Protein AF-A0A9P6JC33-F1 (afdb_monomer_lite)

Structure (mmCIF, N/CA/C/O backbone):
data_AF-A0A9P6JC33-F1
#
_entry.id   AF-A0A9P6JC33-F1
#
loop_
_atom_site.group_PDB
_atom_site.id
_atom_site.type_symbol
_atom_site.label_atom_id
_atom_site.label_alt_id
_atom_site.label_comp_id
_atom_site.label_asym_id
_atom_site.label_entity_id
_atom_site.label_seq_id
_atom_site.pdbx_PDB_ins_code
_atom_site.Cartn_x
_atom_site.Cartn_y
_atom_site.Cartn_z
_atom_site.occupancy
_atom_site.B_iso_or_equiv
_atom_site.auth_seq_id
_atom_site.auth_comp_id
_atom_site.auth_asym_id
_atom_site.auth_atom_id
_atom_site.pdbx_PDB_model_num
ATOM 1 N N . MET A 1 1 ? 3.559 18.394 -6.266 1.00 84.62 1 MET A N 1
ATOM 2 C CA . MET A 1 1 ? 2.499 17.925 -5.344 1.00 84.62 1 MET A CA 1
ATOM 3 C C . MET A 1 1 ? 1.179 17.636 -6.057 1.00 84.62 1 MET A C 1
ATOM 5 O O . MET A 1 1 ? 0.764 16.494 -6.010 1.00 84.62 1 MET A O 1
ATOM 9 N N . TYR A 1 2 ? 0.550 18.593 -6.757 1.00 90.69 2 TYR A N 1
ATOM 10 C CA . TYR A 1 2 ? -0.723 18.358 -7.473 1.00 90.69 2 TYR A CA 1
ATOM 11 C C . TYR A 1 2 ? -0.666 17.192 -8.480 1.00 90.69 2 TYR A C 1
ATOM 13 O O . TYR A 1 2 ? -1.440 16.251 -8.366 1.00 90.69 2 TYR A O 1
ATOM 21 N N . LEU A 1 3 ? 0.305 17.198 -9.403 1.00 92.31 3 LEU A N 1
ATOM 22 C CA . LEU A 1 3 ? 0.473 16.105 -10.376 1.00 92.31 3 LEU A CA 1
ATOM 23 C C . LEU A 1 3 ? 0.774 14.754 -9.713 1.00 92.31 3 LEU A C 1
ATOM 25 O O . LEU A 1 3 ? 0.266 13.737 -10.162 1.00 92.31 3 LEU A O 1
ATOM 29 N N . ALA A 1 4 ? 1.546 14.744 -8.623 1.00 90.81 4 ALA A N 1
ATOM 30 C CA . ALA A 1 4 ? 1.808 13.524 -7.860 1.00 90.81 4 ALA A CA 1
ATOM 31 C C . ALA A 1 4 ? 0.530 12.990 -7.189 1.00 90.81 4 ALA A C 1
ATOM 33 O O . ALA A 1 4 ? 0.300 11.788 -7.182 1.00 90.81 4 ALA A O 1
ATOM 34 N N . ALA A 1 5 ? -0.338 13.877 -6.688 1.00 94.12 5 ALA A N 1
ATOM 35 C CA . ALA A 1 5 ? -1.629 13.481 -6.135 1.00 94.12 5 ALA A CA 1
ATOM 36 C C . ALA A 1 5 ? -2.549 12.880 -7.208 1.00 94.12 5 ALA A C 1
ATOM 38 O O . ALA A 1 5 ? -3.157 11.840 -6.975 1.00 94.12 5 ALA A O 1
ATOM 39 N N . LEU A 1 6 ? -2.605 13.487 -8.400 1.00 94.38 6 LEU A N 1
ATOM 40 C CA . LEU A 1 6 ? -3.321 12.915 -9.546 1.00 94.38 6 LEU A CA 1
ATOM 41 C C . LEU A 1 6 ? -2.742 11.557 -9.961 1.00 94.38 6 LEU A C 1
ATOM 43 O O . LEU A 1 6 ? -3.501 10.620 -10.189 1.00 94.38 6 LEU A O 1
ATOM 47 N N . GLY A 1 7 ? -1.412 11.441 -10.001 1.00 91.81 7 GLY A N 1
ATOM 48 C CA . GLY A 1 7 ? -0.716 10.183 -10.263 1.00 91.81 7 GLY A CA 1
ATOM 49 C C . GLY A 1 7 ? -1.123 9.097 -9.271 1.00 91.81 7 GLY A C 1
ATOM 50 O O . GLY A 1 7 ? -1.564 8.037 -9.687 1.00 91.81 7 GLY A O 1
ATOM 51 N N . ASN A 1 8 ? -1.093 9.381 -7.967 1.00 93.75 8 ASN A N 1
ATOM 52 C CA . ASN A 1 8 ? -1.545 8.438 -6.941 1.00 93.75 8 ASN A CA 1
ATOM 53 C C . ASN A 1 8 ? -3.02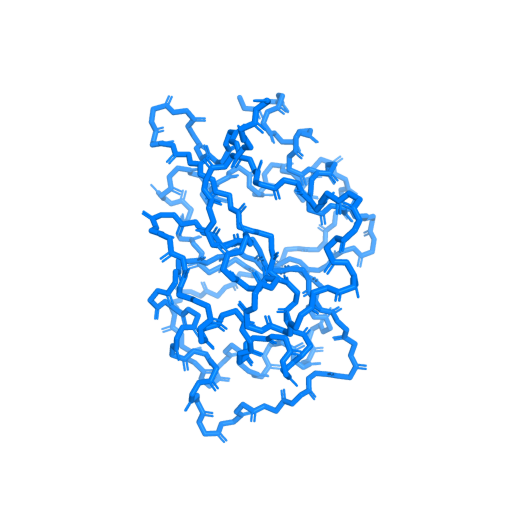0 8.045 -7.098 1.00 93.75 8 ASN A C 1
ATOM 55 O O . ASN A 1 8 ? -3.348 6.874 -6.928 1.00 93.75 8 ASN A O 1
ATOM 59 N N . ILE A 1 9 ? -3.908 8.996 -7.417 1.00 95.06 9 ILE A N 1
ATOM 60 C CA . ILE A 1 9 ? -5.333 8.709 -7.647 1.00 95.06 9 ILE A CA 1
ATOM 61 C C . ILE A 1 9 ? -5.499 7.695 -8.780 1.00 95.06 9 ILE A C 1
ATOM 63 O O . ILE A 1 9 ? -6.242 6.730 -8.627 1.00 95.06 9 ILE A O 1
ATOM 67 N N . ILE A 1 10 ? -4.785 7.886 -9.889 1.00 92.12 10 ILE A N 1
ATOM 68 C CA . ILE A 1 10 ? -4.850 6.999 -11.053 1.00 92.12 10 ILE A CA 1
ATOM 69 C C . ILE A 1 10 ? -4.187 5.651 -10.740 1.00 92.12 10 ILE A C 1
ATOM 71 O O . ILE A 1 10 ? -4.801 4.599 -10.914 1.00 92.12 10 ILE A O 1
ATOM 75 N N . GLU A 1 11 ? -2.954 5.670 -10.234 1.00 88.94 11 GLU A N 1
ATOM 76 C CA . GLU A 1 11 ? -2.115 4.477 -10.108 1.00 88.94 11 GLU A CA 1
ATOM 77 C C . GLU A 1 11 ? -2.530 3.531 -8.990 1.00 88.94 11 GLU A C 1
ATOM 79 O O . GLU A 1 11 ? -2.382 2.313 -9.137 1.00 88.94 11 GLU A O 1
ATOM 84 N N . ALA A 1 12 ? -3.036 4.084 -7.887 1.00 90.81 12 ALA A N 1
ATOM 85 C CA . ALA A 1 12 ? -3.628 3.313 -6.803 1.00 90.81 12 ALA A CA 1
ATOM 86 C C . ALA A 1 12 ? -5.136 3.105 -7.001 1.00 90.81 12 ALA A C 1
ATOM 88 O O . ALA A 1 12 ? -5.752 2.471 -6.159 1.00 90.81 12 ALA A O 1
ATOM 89 N N . GLN A 1 13 ? -5.720 3.608 -8.098 1.00 93.31 13 GLN A N 1
ATOM 90 C CA . GLN A 1 13 ? -7.147 3.494 -8.418 1.00 93.31 13 GLN A CA 1
ATOM 91 C C . GLN A 1 13 ? -8.060 4.006 -7.294 1.00 93.31 13 GLN A C 1
ATOM 93 O O . GLN A 1 13 ? -9.084 3.400 -6.972 1.00 93.31 13 GLN A O 1
ATOM 98 N N . LEU A 1 14 ? -7.695 5.143 -6.699 1.00 96.62 14 LEU A N 1
ATOM 99 C CA . LEU A 1 14 ? -8.484 5.748 -5.636 1.00 96.62 14 LEU A CA 1
ATOM 100 C C . LEU A 1 14 ? -9.849 6.213 -6.166 1.00 96.62 14 LEU A C 1
ATOM 102 O O . LEU A 1 14 ? -9.967 6.785 -7.252 1.00 96.62 14 LEU A O 1
ATOM 106 N N . ARG A 1 15 ? -10.888 6.001 -5.360 1.00 97.12 15 ARG A N 1
ATOM 107 C CA . ARG A 1 15 ? -12.283 6.346 -5.647 1.00 97.12 15 ARG A CA 1
ATOM 108 C C . ARG A 1 15 ? -12.899 7.078 -4.458 1.00 97.12 15 ARG A C 1
ATOM 110 O O . ARG A 1 15 ? -12.338 7.079 -3.367 1.00 97.12 15 ARG A O 1
ATOM 117 N N . LEU A 1 16 ? -14.066 7.691 -4.658 1.00 97.62 16 LEU A N 1
ATOM 118 C CA . LEU A 1 16 ? -14.789 8.401 -3.593 1.00 97.62 16 LEU A CA 1
ATOM 119 C C . LEU A 1 16 ? -15.066 7.503 -2.369 1.00 97.62 16 LEU A C 1
ATOM 121 O O . LEU A 1 16 ? -15.057 7.978 -1.241 1.00 97.62 16 LEU A O 1
ATOM 125 N N . ASP A 1 17 ? -15.280 6.206 -2.593 1.00 97.44 17 ASP A N 1
ATOM 126 C CA . ASP A 1 17 ? -15.505 5.185 -1.567 1.00 97.44 17 ASP A CA 1
ATOM 127 C C . ASP A 1 17 ? -14.212 4.542 -1.028 1.00 97.44 17 ASP A C 1
ATOM 129 O O . ASP A 1 17 ? -14.269 3.585 -0.253 1.00 97.44 17 ASP A O 1
ATOM 133 N N . SER A 1 18 ? -13.034 5.053 -1.401 1.00 98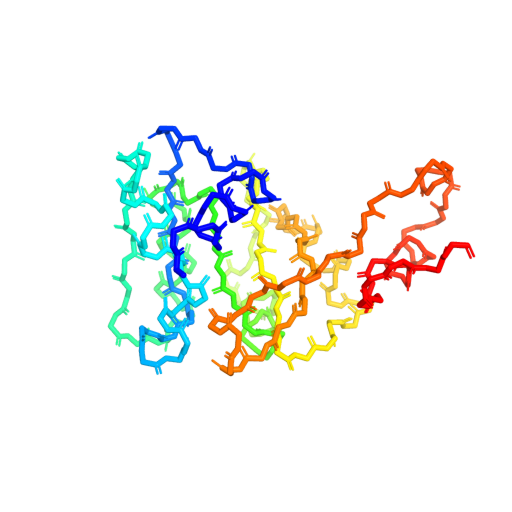.44 18 SER A N 1
ATOM 134 C CA . SER A 1 18 ? -11.766 4.579 -0.850 1.00 98.44 18 SER A CA 1
ATOM 135 C C . SER A 1 18 ? -11.635 4.902 0.644 1.00 98.44 18 SER A C 1
ATOM 137 O O . SER A 1 18 ? -11.970 5.992 1.109 1.00 98.44 18 SER A O 1
ATOM 139 N N . VAL A 1 19 ? -11.059 3.958 1.389 1.00 98.75 19 VAL A N 1
ATOM 140 C CA . VAL A 1 19 ? -10.671 4.091 2.794 1.00 98.75 19 VAL A CA 1
ATOM 141 C C . VAL A 1 19 ? -9.173 3.820 2.873 1.00 98.75 19 VAL A C 1
ATOM 143 O O . VAL A 1 19 ? -8.736 2.682 2.678 1.00 98.75 19 VAL A O 1
ATOM 146 N N . HIS A 1 20 ? -8.382 4.872 3.102 1.00 98.69 20 HIS A N 1
ATOM 147 C CA . HIS A 1 20 ? -6.921 4.811 3.036 1.00 98.69 20 HIS A CA 1
ATOM 148 C C . HIS A 1 20 ? -6.295 4.776 4.430 1.00 98.69 20 HIS A C 1
ATOM 150 O O . HIS A 1 20 ? -6.400 5.743 5.187 1.00 98.69 20 HIS A O 1
ATOM 156 N N . LEU A 1 21 ? -5.611 3.678 4.754 1.00 98.62 21 LEU A N 1
ATOM 157 C CA . LEU A 1 21 ? -4.832 3.514 5.978 1.00 98.62 21 LEU A CA 1
ATOM 158 C C . LEU A 1 21 ? -3.394 4.007 5.779 1.00 98.62 21 LEU A C 1
ATOM 160 O O . LEU A 1 21 ? -2.626 3.455 4.990 1.00 98.62 21 LEU A O 1
ATOM 164 N N . PHE A 1 22 ? -3.011 5.030 6.540 1.00 98.19 22 PHE A N 1
ATOM 165 C CA . PHE A 1 22 ? -1.681 5.634 6.469 1.00 98.19 22 PHE A CA 1
ATOM 166 C C . PHE A 1 22 ? -0.697 4.921 7.402 1.00 98.19 22 PHE A C 1
ATOM 168 O O . PHE A 1 22 ? -0.760 5.106 8.619 1.00 98.19 22 PHE A O 1
ATOM 175 N N . LEU A 1 23 ? 0.240 4.146 6.840 1.00 97.44 23 LEU A N 1
ATOM 176 C CA . LEU A 1 23 ? 1.335 3.530 7.612 1.00 97.44 23 LEU A CA 1
ATOM 177 C C . LEU A 1 23 ? 2.681 4.232 7.400 1.00 97.44 23 LEU A C 1
ATOM 179 O O . LEU A 1 23 ? 3.552 4.169 8.267 1.00 97.44 23 LEU A O 1
ATOM 183 N N . VAL A 1 24 ? 2.858 4.936 6.277 1.00 95.75 24 VAL A N 1
ATOM 184 C CA . VAL A 1 24 ? 4.016 5.819 6.080 1.00 95.75 24 VAL A CA 1
ATOM 185 C C . VAL A 1 24 ? 3.787 7.119 6.855 1.00 95.75 24 VAL A C 1
ATOM 187 O O . VAL A 1 24 ? 2.750 7.763 6.657 1.00 95.75 24 VAL A O 1
ATOM 190 N N . PRO A 1 25 ? 4.738 7.559 7.699 1.00 94.44 25 PRO A N 1
ATOM 191 C CA . PRO A 1 25 ? 4.582 8.791 8.459 1.00 94.44 25 PRO A CA 1
ATOM 192 C C . PRO A 1 25 ? 4.379 10.020 7.567 1.00 94.44 25 PRO A C 1
ATOM 194 O O . PRO A 1 25 ? 5.021 10.157 6.527 1.00 94.44 25 PRO A O 1
ATOM 197 N N . LEU A 1 26 ? 3.551 10.971 8.012 1.00 94.69 26 LEU A N 1
ATOM 198 C CA . LEU A 1 26 ? 3.314 12.224 7.281 1.00 94.69 26 LEU A CA 1
ATOM 199 C C . LEU A 1 26 ? 4.598 13.046 7.082 1.00 94.69 26 LEU A C 1
ATOM 201 O O . LEU A 1 26 ? 4.732 13.735 6.081 1.00 94.69 26 LEU A O 1
ATOM 205 N N . PHE A 1 27 ? 5.578 12.937 7.980 1.00 93.06 27 PHE A N 1
ATOM 206 C CA . PHE A 1 27 ? 6.873 13.611 7.827 1.00 93.06 27 PHE A CA 1
ATOM 207 C C . PHE A 1 27 ? 7.811 12.932 6.814 1.00 93.06 27 PHE A C 1
ATOM 209 O O . PHE A 1 27 ? 8.862 13.480 6.492 1.00 93.06 27 PHE A O 1
ATOM 216 N N . HIS A 1 28 ? 7.466 11.747 6.305 1.00 93.19 28 HIS A N 1
ATOM 217 C CA . HIS A 1 28 ? 8.262 11.031 5.314 1.00 93.19 28 HIS A CA 1
ATOM 218 C C . HIS A 1 28 ? 7.672 11.260 3.918 1.00 93.19 28 HIS A C 1
ATOM 220 O O . HIS A 1 28 ? 6.719 10.592 3.511 1.00 93.19 28 HIS A O 1
ATOM 226 N N . ALA A 1 29 ? 8.208 12.265 3.214 1.00 92.88 29 ALA A N 1
ATOM 227 C CA . ALA A 1 29 ? 7.748 12.695 1.890 1.00 92.88 29 ALA A CA 1
ATOM 228 C C . ALA A 1 29 ? 6.216 12.904 1.817 1.00 92.88 29 ALA A C 1
ATOM 230 O O . ALA A 1 29 ? 5.563 12.477 0.867 1.00 92.88 29 ALA A O 1
ATOM 231 N N . ASN A 1 30 ? 5.627 13.533 2.845 1.00 93.62 30 ASN A N 1
ATOM 232 C CA . ASN A 1 30 ? 4.179 13.752 2.982 1.00 93.62 30 ASN A CA 1
ATOM 233 C C . ASN A 1 30 ? 3.344 12.465 2.916 1.00 93.62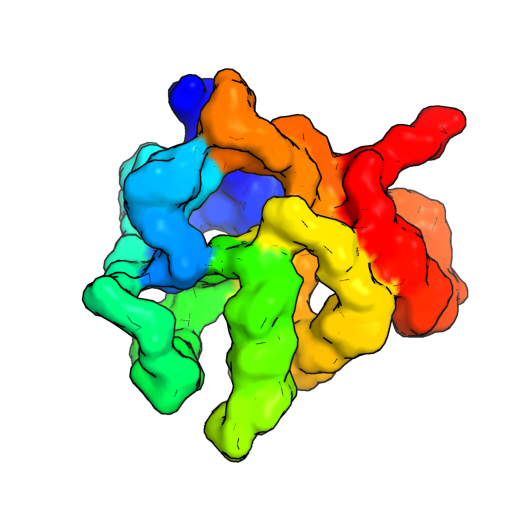 30 ASN A C 1
ATOM 235 O O . ASN A 1 30 ? 2.285 12.461 2.290 1.00 93.62 30 ASN A O 1
ATOM 239 N N . SER A 1 31 ? 3.832 11.361 3.497 1.00 95.19 31 SER A N 1
ATOM 240 C CA . SER A 1 31 ? 3.244 10.025 3.317 1.00 95.19 31 SER A CA 1
ATOM 241 C C . SER A 1 31 ? 3.010 9.716 1.835 1.00 95.19 31 SER A C 1
ATOM 243 O O . SER A 1 31 ? 1.933 9.297 1.413 1.00 95.19 31 SER A O 1
ATOM 245 N N . TRP A 1 32 ? 4.030 10.015 1.026 1.00 95.81 32 TRP A N 1
ATOM 246 C CA . TRP A 1 32 ? 4.029 9.811 -0.422 1.00 95.81 32 TRP A CA 1
ATOM 247 C C . TRP A 1 32 ? 2.893 10.547 -1.146 1.00 95.81 32 TRP A C 1
ATOM 249 O O . TRP A 1 32 ? 2.366 10.059 -2.139 1.00 95.81 32 TRP A O 1
ATOM 259 N N . ILE A 1 33 ? 2.491 11.722 -0.639 1.00 96.38 33 ILE A N 1
ATOM 260 C CA . ILE A 1 33 ? 1.426 12.588 -1.186 1.00 96.38 33 ILE A CA 1
ATOM 261 C C . ILE A 1 33 ? 0.007 11.988 -1.080 1.00 96.38 33 ILE A C 1
ATOM 263 O O . ILE A 1 33 ? -0.974 12.643 -1.448 1.00 96.38 33 ILE A O 1
ATOM 267 N N . PHE A 1 34 ? -0.172 10.800 -0.491 1.00 97.25 34 PHE A N 1
ATOM 268 C CA . PHE A 1 34 ? -1.504 10.215 -0.290 1.00 97.25 34 PHE A CA 1
ATOM 269 C C . PHE A 1 34 ? -2.482 11.105 0.494 1.00 97.25 34 PHE A C 1
ATOM 271 O O . PHE A 1 34 ? -3.636 11.158 0.079 1.00 97.25 34 PHE A O 1
ATOM 278 N N . PRO A 1 35 ? -2.088 11.892 1.518 1.00 97.56 35 PRO A N 1
ATOM 279 C CA . PRO A 1 35 ? -3.027 12.785 2.198 1.00 97.56 35 PRO A CA 1
ATOM 280 C C . PRO A 1 35 ? -3.688 13.781 1.236 1.00 97.56 35 PRO A C 1
ATOM 282 O O . PRO A 1 35 ? -4.893 14.009 1.301 1.00 97.56 35 PRO A O 1
ATOM 285 N N . TYR A 1 36 ? -2.930 14.324 0.281 1.00 97.12 36 TYR A N 1
ATOM 286 C CA . TYR A 1 36 ? -3.471 15.208 -0.755 1.00 97.12 36 TYR A CA 1
ATOM 287 C C . TYR A 1 36 ? -4.323 14.445 -1.769 1.00 97.12 36 TYR A C 1
ATOM 289 O O . TYR A 1 36 ? -5.351 14.951 -2.200 1.00 97.12 36 TYR A O 1
ATOM 297 N N . SER A 1 37 ? -3.916 13.225 -2.116 1.00 97.38 37 SER A N 1
ATOM 298 C CA . SER A 1 37 ? -4.596 12.363 -3.095 1.00 97.38 37 SER A CA 1
ATOM 299 C C . SER A 1 37 ? -5.984 11.946 -2.600 1.00 97.38 37 SER A C 1
ATOM 301 O O . SER A 1 37 ? -6.981 12.150 -3.283 1.00 97.38 37 SER A O 1
ATOM 303 N N . VAL A 1 38 ? -6.049 11.444 -1.364 1.00 98.38 38 VAL A N 1
ATOM 304 C CA . VAL A 1 38 ? 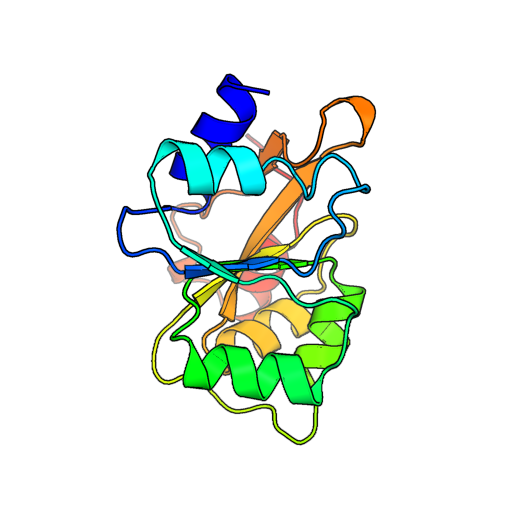-7.278 11.019 -0.681 1.00 98.38 38 VAL A CA 1
ATOM 305 C C . VAL A 1 38 ? -8.196 12.222 -0.443 1.00 98.38 38 VAL A C 1
ATOM 307 O O . VAL A 1 38 ? -9.393 12.147 -0.707 1.00 98.38 38 VAL A O 1
ATOM 310 N N . THR A 1 39 ? -7.640 13.370 -0.033 1.00 98.25 39 THR A N 1
ATOM 311 C CA . THR A 1 39 ? -8.421 14.608 0.143 1.00 98.25 39 THR A CA 1
ATOM 312 C C . THR A 1 39 ? -8.987 15.130 -1.178 1.00 98.25 39 THR A C 1
ATOM 314 O O . THR A 1 39 ? -10.143 15.540 -1.215 1.00 98.25 39 THR A O 1
ATOM 317 N N . ALA A 1 40 ? -8.217 15.098 -2.270 1.00 97.81 40 ALA A N 1
ATOM 318 C CA . ALA A 1 40 ? -8.644 15.633 -3.566 1.00 97.81 40 ALA A CA 1
ATOM 319 C C . ALA A 1 40 ? -9.891 14.935 -4.133 1.00 97.81 40 ALA A C 1
ATOM 321 O O . ALA A 1 40 ? -10.648 15.557 -4.873 1.00 97.81 40 ALA A O 1
ATOM 322 N N . ILE A 1 41 ? -10.125 13.676 -3.760 1.00 97.75 41 ILE A N 1
ATOM 323 C CA . ILE A 1 41 ? -11.313 12.909 -4.157 1.00 97.75 41 ILE A CA 1
ATOM 324 C C . ILE A 1 41 ? -12.340 12.754 -3.030 1.00 97.75 41 ILE A C 1
ATOM 326 O O . ILE A 1 41 ? -13.305 12.019 -3.197 1.00 97.75 41 ILE A O 1
ATOM 330 N N . SER A 1 42 ? -12.144 13.431 -1.893 1.00 98.31 42 SER A N 1
ATOM 331 C CA . SER A 1 42 ? -13.009 13.340 -0.706 1.00 98.31 42 SER A CA 1
ATOM 332 C C . SER A 1 42 ? -13.161 11.921 -0.131 1.00 98.31 42 SER A C 1
ATOM 334 O O . SER A 1 42 ? -14.212 11.581 0.405 1.00 98.31 42 SER A O 1
ATOM 336 N N . ALA A 1 43 ? -12.115 11.098 -0.238 1.00 98.56 43 ALA A N 1
ATOM 337 C CA . ALA A 1 43 ? -12.079 9.749 0.323 1.00 98.56 43 ALA A CA 1
ATOM 338 C C . ALA A 1 43 ? -11.747 9.754 1.828 1.00 98.56 43 ALA A C 1
ATOM 340 O O . ALA A 1 43 ? -11.299 10.756 2.398 1.00 98.56 43 ALA A O 1
ATOM 341 N N . THR A 1 44 ? -11.952 8.611 2.482 1.00 98.75 44 THR A N 1
ATOM 342 C CA . THR A 1 44 ? -11.774 8.467 3.931 1.00 98.75 44 THR A CA 1
ATOM 343 C C . THR A 1 44 ? -10.304 8.296 4.304 1.00 98.75 44 THR A C 1
ATOM 345 O O . THR A 1 44 ? -9.597 7.444 3.762 1.00 98.75 44 THR A O 1
ATOM 348 N N . HIS A 1 45 ? -9.862 9.066 5.301 1.00 98.62 45 HIS A N 1
ATOM 349 C CA . HIS A 1 45 ? -8.538 8.942 5.908 1.00 98.62 45 HIS A CA 1
ATOM 350 C C . HIS A 1 45 ? -8.604 8.110 7.186 1.00 98.62 45 HIS A C 1
ATOM 352 O O . HIS A 1 45 ? -9.329 8.464 8.112 1.00 98.62 45 HIS A O 1
ATOM 358 N N . VAL A 1 46 ? -7.785 7.064 7.279 1.00 98.44 46 VAL A N 1
ATOM 359 C CA . VAL A 1 46 ? -7.606 6.279 8.504 1.00 98.44 46 VAL A CA 1
ATOM 360 C C . VAL A 1 46 ? -6.170 6.436 8.985 1.00 98.44 46 VAL A C 1
ATOM 362 O O . VAL A 1 46 ? -5.228 5.910 8.395 1.00 98.44 46 VAL A O 1
ATOM 365 N N . MET A 1 47 ? -5.992 7.195 10.063 1.00 97.31 47 MET A N 1
ATOM 366 C CA . MET A 1 47 ? -4.677 7.505 10.623 1.00 97.31 47 MET A CA 1
ATOM 367 C C . MET A 1 47 ? -4.502 6.837 11.982 1.00 97.31 47 MET A C 1
ATOM 369 O O . MET A 1 47 ? -5.329 6.997 12.878 1.00 97.31 47 MET A O 1
ATOM 373 N N . ILE A 1 48 ? -3.386 6.132 12.150 1.00 96.06 48 ILE A N 1
ATOM 374 C CA . ILE A 1 48 ? -2.960 5.579 13.437 1.00 96.06 48 ILE A CA 1
ATOM 375 C C . ILE A 1 48 ? -1.783 6.390 13.981 1.00 96.06 48 ILE A C 1
ATOM 377 O O . ILE A 1 48 ? -0.948 6.893 13.233 1.00 96.06 48 ILE A O 1
ATOM 381 N N . ARG A 1 49 ? -1.714 6.545 15.307 1.00 94.00 49 ARG A N 1
ATOM 382 C CA . ARG A 1 49 ? -0.710 7.410 15.956 1.00 94.00 49 ARG A CA 1
ATOM 383 C C . ARG A 1 49 ? 0.714 6.856 15.870 1.00 94.00 49 ARG A C 1
ATOM 385 O O . ARG A 1 49 ? 1.678 7.615 15.877 1.00 94.00 49 ARG A O 1
ATOM 392 N N . LYS A 1 50 ? 0.833 5.533 15.862 1.00 92.81 50 LYS A N 1
ATOM 393 C CA . LYS A 1 50 ? 2.081 4.776 15.766 1.00 92.81 50 LYS A CA 1
ATOM 394 C C . LYS A 1 50 ? 1.792 3.459 15.055 1.00 92.81 50 LYS A C 1
ATOM 396 O O . LYS A 1 50 ? 0.648 3.008 15.067 1.00 92.81 50 LYS A O 1
ATOM 401 N N . VAL A 1 51 ? 2.825 2.844 14.488 1.00 94.31 51 VAL A N 1
ATOM 402 C CA . VAL A 1 51 ? 2.730 1.474 13.973 1.00 94.31 51 VAL A CA 1
ATOM 403 C C . VAL A 1 51 ? 2.487 0.535 15.152 1.00 94.31 51 VAL A C 1
ATOM 405 O O . VAL A 1 51 ? 3.281 0.486 16.091 1.00 94.31 51 VAL A O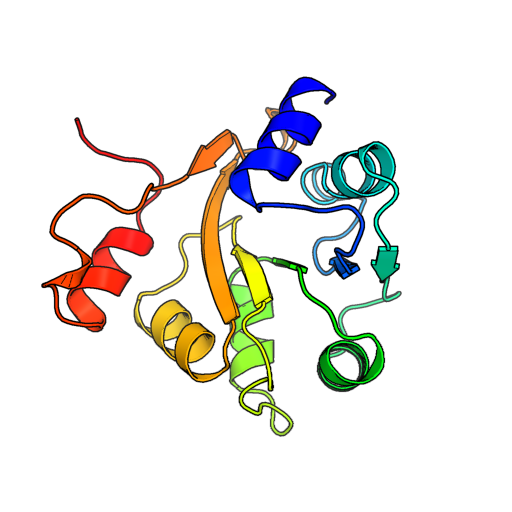 1
ATOM 408 N N . ASP A 1 52 ? 1.361 -0.163 15.100 1.00 97.25 52 ASP A N 1
ATOM 409 C CA . ASP A 1 52 ? 0.891 -1.118 16.096 1.00 97.25 52 ASP A CA 1
ATOM 410 C C . ASP A 1 52 ? 0.148 -2.218 15.329 1.00 97.25 52 ASP A C 1
ATOM 412 O O . ASP A 1 52 ? -0.856 -1.942 14.671 1.00 97.25 52 ASP A O 1
ATOM 416 N N . TYR A 1 53 ? 0.711 -3.426 15.293 1.00 97.94 53 TYR A N 1
ATOM 417 C CA . TYR A 1 53 ? 0.272 -4.462 14.354 1.00 97.94 53 TYR A CA 1
ATOM 418 C C . TYR A 1 53 ? -1.064 -5.104 14.740 1.00 97.94 53 TYR A C 1
ATOM 420 O O . TYR A 1 53 ? -1.830 -5.447 13.838 1.00 97.94 53 TYR A O 1
ATOM 428 N N . ASP A 1 54 ? -1.379 -5.181 16.037 1.00 97.88 54 ASP A N 1
ATOM 429 C CA . ASP A 1 54 ? -2.707 -5.579 16.513 1.00 97.88 54 ASP A CA 1
ATOM 430 C C . ASP A 1 54 ? -3.750 -4.555 16.043 1.00 97.88 54 ASP A C 1
ATOM 432 O O . ASP A 1 54 ? -4.729 -4.894 15.374 1.00 97.88 54 ASP A O 1
ATOM 436 N N . LEU A 1 55 ? -3.484 -3.265 16.289 1.00 98.00 55 LEU A N 1
ATOM 437 C CA . LEU A 1 55 ? -4.383 -2.193 15.863 1.00 98.00 55 LEU A CA 1
ATOM 438 C C . LEU A 1 55 ? -4.549 -2.145 14.339 1.00 98.00 55 LEU A C 1
ATOM 440 O O . LEU A 1 55 ? -5.647 -1.880 13.858 1.00 98.00 55 LEU A O 1
ATOM 444 N N . ILE A 1 56 ? -3.484 -2.390 13.570 1.00 98.38 56 ILE A N 1
ATOM 445 C CA . ILE A 1 56 ? -3.553 -2.432 12.103 1.00 98.38 56 ILE A CA 1
ATOM 446 C C . ILE A 1 56 ? -4.535 -3.515 11.651 1.00 98.38 56 ILE A C 1
ATOM 448 O O . ILE A 1 56 ? -5.413 -3.223 10.843 1.00 98.38 56 ILE A O 1
ATOM 452 N N . TRP A 1 57 ? -4.442 -4.738 12.181 1.00 98.19 57 TRP A N 1
ATOM 453 C CA . TRP A 1 57 ? -5.353 -5.825 11.808 1.00 98.19 57 TRP A CA 1
ATOM 454 C C . TRP A 1 57 ? -6.792 -5.595 12.274 1.00 98.19 57 TRP A C 1
ATOM 456 O O . TRP A 1 57 ? -7.735 -5.992 11.580 1.00 98.19 57 TRP A O 1
ATOM 466 N N . ASP A 1 58 ? -6.990 -4.932 13.411 1.00 97.69 58 ASP A N 1
ATOM 467 C CA . ASP A 1 58 ? -8.315 -4.496 13.856 1.00 97.69 58 ASP A CA 1
ATOM 468 C C . ASP A 1 58 ? -8.907 -3.435 12.924 1.00 97.69 58 ASP A C 1
ATOM 470 O O . ASP A 1 58 ? -10.051 -3.562 12.486 1.00 97.69 58 ASP A O 1
ATOM 474 N N . VAL A 1 59 ? -8.123 -2.420 12.562 1.00 98.00 59 VAL A N 1
ATOM 475 C CA . VAL A 1 59 ? -8.538 -1.323 11.681 1.00 98.00 59 VAL A CA 1
ATOM 476 C C . VAL A 1 59 ? -8.811 -1.806 10.258 1.00 98.00 59 VAL A C 1
ATOM 478 O O . VAL A 1 59 ? -9.834 -1.432 9.686 1.00 98.00 59 VAL A O 1
ATOM 481 N N . LEU A 1 60 ? -7.958 -2.676 9.707 1.00 98.06 60 LEU A N 1
ATOM 482 C CA . LEU A 1 60 ? -8.151 -3.286 8.386 1.00 98.06 60 LEU A CA 1
ATOM 483 C C . LEU A 1 60 ? -9.543 -3.921 8.260 1.00 98.06 60 LEU A C 1
ATOM 485 O O . LEU A 1 60 ? -10.215 -3.749 7.245 1.00 98.06 60 LEU A O 1
ATOM 489 N N . ARG A 1 61 ? -9.990 -4.617 9.312 1.00 95.56 61 ARG A N 1
ATOM 490 C CA . ARG A 1 61 ? -11.294 -5.289 9.355 1.00 95.56 61 ARG A CA 1
ATOM 491 C C . ARG A 1 61 ? -12.435 -4.331 9.682 1.00 95.56 61 ARG A C 1
ATOM 493 O O . ARG A 1 61 ? -13.468 -4.374 9.023 1.00 95.56 61 ARG A O 1
ATOM 500 N N . ARG A 1 62 ? -12.267 -3.488 10.703 1.00 97.00 62 ARG A N 1
ATOM 501 C CA . ARG A 1 62 ? -13.339 -2.638 11.238 1.00 97.00 62 ARG A CA 1
ATOM 502 C C . ARG A 1 62 ? -13.705 -1.493 10.300 1.00 97.00 62 ARG A C 1
ATOM 504 O O . ARG A 1 62 ? -14.885 -1.211 10.128 1.00 97.00 62 ARG A O 1
ATOM 511 N N . GLU A 1 63 ? -12.708 -0.856 9.693 1.00 97.75 63 GLU A N 1
ATOM 512 C CA . GLU A 1 63 ? -12.907 0.344 8.871 1.00 97.75 63 GLU A CA 1
ATOM 513 C C . GLU A 1 63 ? -13.118 0.021 7.384 1.00 97.75 63 GLU A C 1
ATOM 515 O O . GLU A 1 63 ? -13.303 0.932 6.585 1.00 97.75 63 GLU A O 1
ATOM 520 N N . ASN A 1 64 ? -13.109 -1.262 6.995 1.00 96.31 64 ASN A N 1
ATOM 521 C CA . ASN A 1 64 ? -13.158 -1.694 5.592 1.00 96.31 64 ASN A CA 1
ATOM 522 C C . ASN A 1 64 ? -12.086 -0.999 4.739 1.00 96.31 64 ASN A C 1
ATOM 524 O O . ASN A 1 64 ? -12.385 -0.446 3.679 1.00 96.31 64 ASN A O 1
ATOM 528 N N . VAL A 1 65 ? -10.841 -1.003 5.224 1.00 98.56 65 VAL A N 1
ATOM 529 C CA . VAL A 1 65 ? -9.708 -0.401 4.511 1.00 98.56 65 VAL A CA 1
ATOM 530 C C . VAL A 1 65 ? -9.643 -0.967 3.096 1.00 98.56 65 VAL A C 1
ATOM 532 O O . VAL A 1 65 ? -9.711 -2.179 2.912 1.00 98.56 65 VAL A O 1
ATOM 535 N N . THR A 1 66 ? -9.497 -0.092 2.104 1.00 98.56 66 THR A N 1
ATOM 536 C CA . THR A 1 66 ? -9.347 -0.485 0.696 1.00 98.56 66 THR A CA 1
ATOM 537 C C . THR A 1 66 ? -7.960 -0.180 0.155 1.00 98.56 66 THR A C 1
ATOM 539 O O . THR A 1 66 ? -7.539 -0.807 -0.813 1.00 98.56 66 THR A O 1
ATOM 542 N N . HIS A 1 67 ? -7.245 0.762 0.774 1.00 98.56 67 HIS A N 1
ATOM 543 C CA . HIS A 1 67 ? -5.916 1.182 0.350 1.00 98.56 67 HIS A CA 1
ATOM 544 C C . HIS A 1 67 ? -5.000 1.362 1.557 1.00 98.56 67 HIS A C 1
ATOM 546 O O . HIS A 1 67 ? -5.432 1.818 2.616 1.00 98.56 67 HIS A O 1
ATOM 552 N N . LEU A 1 68 ? -3.719 1.051 1.390 1.00 98.19 68 LEU A N 1
ATOM 553 C CA . LEU A 1 68 ? -2.681 1.443 2.339 1.00 98.19 68 LEU A CA 1
ATOM 554 C C . LEU A 1 68 ? -1.374 1.747 1.617 1.00 98.19 68 LEU A C 1
ATOM 556 O O . LEU A 1 68 ? -1.157 1.336 0.476 1.00 98.19 68 LEU A O 1
ATOM 560 N N . ASN A 1 69 ? -0.478 2.447 2.304 1.00 97.19 69 ASN A N 1
ATOM 561 C CA . ASN A 1 69 ? 0.894 2.649 1.859 1.00 97.19 69 ASN A CA 1
ATOM 562 C C . ASN A 1 69 ? 1.881 2.259 2.958 1.00 97.19 69 ASN A C 1
ATOM 564 O O . ASN A 1 69 ? 1.683 2.626 4.114 1.00 97.19 69 ASN A O 1
ATOM 568 N N . GLY A 1 70 ? 2.955 1.548 2.606 1.00 96.12 70 GLY A N 1
ATOM 569 C CA . GLY A 1 70 ? 3.939 1.072 3.579 1.00 96.12 70 GLY A CA 1
ATOM 570 C C . GLY A 1 70 ? 5.243 0.584 2.952 1.00 96.12 70 GLY A C 1
ATOM 571 O O . GLY A 1 70 ? 5.279 0.142 1.807 1.00 96.12 70 GLY A O 1
ATOM 572 N N . ALA A 1 71 ? 6.338 0.661 3.709 1.00 95.44 71 ALA A N 1
ATOM 573 C CA . ALA A 1 71 ? 7.610 0.074 3.295 1.00 95.44 71 ALA A CA 1
ATOM 574 C C . ALA A 1 71 ? 7.587 -1.460 3.449 1.00 95.44 71 ALA A C 1
ATOM 576 O O . ALA A 1 71 ? 6.888 -1.960 4.339 1.00 95.44 71 ALA A O 1
ATOM 577 N N . PRO A 1 72 ? 8.388 -2.223 2.675 1.00 95.62 72 PRO A N 1
ATOM 578 C CA . PRO A 1 72 ? 8.449 -3.681 2.790 1.00 95.62 72 PRO A CA 1
ATOM 579 C C . PRO A 1 72 ? 8.669 -4.196 4.216 1.00 95.62 72 PRO A C 1
ATOM 581 O O . PRO A 1 72 ? 8.085 -5.202 4.597 1.00 95.62 72 PRO A O 1
ATOM 584 N N . THR A 1 73 ? 9.451 -3.490 5.035 1.00 96.44 73 THR A N 1
ATOM 585 C CA . THR A 1 73 ? 9.700 -3.850 6.441 1.00 96.44 73 THR A CA 1
ATOM 586 C C . THR A 1 73 ? 8.425 -3.884 7.284 1.00 96.44 73 THR A C 1
ATOM 588 O O . THR A 1 73 ? 8.240 -4.819 8.058 1.00 96.44 73 THR A O 1
ATOM 591 N N . ILE A 1 74 ? 7.525 -2.912 7.106 1.00 96.62 74 ILE A N 1
ATOM 592 C CA . ILE A 1 74 ? 6.217 -2.882 7.777 1.00 96.62 74 ILE A CA 1
ATOM 593 C C . ILE A 1 74 ? 5.332 -4.005 7.227 1.00 96.62 74 ILE A C 1
ATOM 595 O O . ILE A 1 74 ? 4.702 -4.725 7.999 1.00 96.62 74 ILE A O 1
ATOM 599 N N . MET A 1 75 ? 5.327 -4.204 5.905 1.00 98.06 75 MET A N 1
ATOM 600 C CA . MET A 1 75 ? 4.504 -5.241 5.274 1.00 98.06 75 MET A CA 1
ATOM 601 C C . MET A 1 75 ? 4.904 -6.651 5.719 1.00 98.06 75 MET A C 1
ATOM 603 O O . MET A 1 75 ? 4.028 -7.463 6.001 1.00 98.06 75 MET A O 1
ATOM 607 N N . ILE A 1 76 ? 6.204 -6.931 5.876 1.00 98.06 76 ILE A N 1
ATOM 608 C CA . ILE A 1 76 ? 6.705 -8.208 6.413 1.00 98.06 76 ILE A CA 1
ATOM 609 C C . ILE A 1 76 ? 6.107 -8.491 7.793 1.00 98.06 76 ILE A C 1
ATOM 611 O O . ILE A 1 76 ? 5.705 -9.622 8.058 1.00 98.06 76 ILE A O 1
ATOM 615 N N . GLN A 1 77 ? 6.035 -7.486 8.665 1.00 98.31 77 GLN A N 1
ATOM 616 C CA . GLN A 1 77 ? 5.473 -7.653 10.004 1.00 98.31 77 GLN A CA 1
ATOM 617 C C . GLN A 1 77 ? 3.956 -7.861 9.958 1.00 98.31 77 GLN A C 1
ATOM 619 O O . GLN A 1 77 ? 3.442 -8.726 10.659 1.00 98.31 77 GLN A O 1
ATOM 624 N N . ILE A 1 78 ? 3.246 -7.145 9.078 1.00 98.19 78 ILE A N 1
ATOM 625 C CA . ILE A 1 78 ? 1.797 -7.306 8.887 1.00 98.19 78 ILE A CA 1
ATOM 626 C C . ILE A 1 78 ? 1.454 -8.732 8.446 1.00 98.19 78 ILE A C 1
ATOM 628 O O . ILE A 1 78 ? 0.578 -9.354 9.046 1.00 98.19 78 ILE A O 1
ATOM 632 N N . VAL A 1 79 ? 2.143 -9.271 7.434 1.00 98.19 79 VAL A N 1
ATOM 633 C CA . VAL A 1 79 ? 1.775 -10.570 6.840 1.00 98.19 79 VAL A CA 1
ATOM 634 C C . VAL A 1 79 ? 2.164 -11.798 7.675 1.00 98.19 79 VAL A C 1
ATOM 636 O O . VAL A 1 79 ? 1.643 -12.893 7.437 1.00 98.19 79 VAL A O 1
ATOM 639 N N . HIS A 1 80 ? 3.080 -11.629 8.633 1.00 98.06 80 HIS A N 1
ATOM 640 C CA . HIS A 1 80 ? 3.492 -12.667 9.589 1.00 98.06 80 HIS A CA 1
ATOM 641 C C . HIS A 1 80 ? 2.876 -12.481 10.980 1.00 98.06 80 HIS A C 1
ATOM 643 O O . HIS A 1 80 ? 3.171 -13.252 11.892 1.00 98.06 80 HIS A O 1
ATOM 649 N N . HIS A 1 81 ? 2.034 -11.465 11.160 1.00 98.44 81 HIS A N 1
ATOM 650 C CA . HIS A 1 81 ? 1.390 -11.205 12.435 1.00 98.44 81 HIS A CA 1
ATOM 651 C C . HIS A 1 81 ? 0.458 -12.369 12.837 1.00 98.44 81 HIS A C 1
ATOM 653 O O . HIS A 1 81 ? -0.214 -12.921 11.965 1.00 98.44 81 HIS A O 1
ATOM 659 N N . PRO A 1 82 ? 0.326 -12.725 14.131 1.00 98.19 82 PRO A N 1
ATOM 660 C CA . PRO A 1 82 ? -0.569 -13.806 14.564 1.00 98.19 82 PRO A CA 1
ATOM 661 C C . PRO A 1 82 ? -2.044 -13.605 14.190 1.00 98.19 82 PRO A C 1
ATOM 663 O O . PRO A 1 82 ? -2.778 -14.574 14.027 1.00 98.19 82 PRO A O 1
ATOM 666 N N . GLN A 1 83 ? -2.481 -12.352 14.040 1.00 97.44 83 GLN A N 1
ATOM 667 C CA . GLN A 1 83 ? -3.840 -12.015 13.600 1.00 97.44 83 GLN A CA 1
ATOM 668 C C . GLN A 1 83 ? -4.003 -11.984 12.071 1.00 97.44 83 GLN A C 1
ATOM 670 O O . GLN A 1 83 ? -5.088 -11.661 11.583 1.00 97.44 83 GLN A O 1
ATOM 675 N N . ALA A 1 84 ? -2.944 -12.281 11.309 1.00 97.88 84 ALA A N 1
ATOM 676 C CA . ALA A 1 84 ? -2.986 -12.206 9.861 1.00 97.88 84 ALA A CA 1
ATOM 677 C C . ALA A 1 84 ? -3.955 -13.233 9.280 1.00 97.88 84 ALA A C 1
ATOM 679 O O . ALA A 1 84 ? -3.798 -14.444 9.435 1.00 97.88 84 ALA A O 1
ATOM 680 N N . VAL A 1 85 ? -4.954 -12.721 8.573 1.00 97.06 85 VAL A N 1
ATOM 681 C CA . VAL A 1 85 ? -6.002 -13.508 7.935 1.00 97.06 85 VAL A CA 1
ATOM 682 C C . VAL A 1 85 ? -6.277 -12.941 6.555 1.00 97.06 85 VAL A C 1
ATOM 684 O O . VAL A 1 85 ? -6.118 -11.744 6.318 1.00 97.06 85 VAL A O 1
ATOM 687 N N . LYS A 1 86 ? -6.692 -13.804 5.628 1.00 98.00 86 LYS A N 1
ATOM 688 C CA . LYS A 1 86 ? -7.123 -13.357 4.308 1.00 98.00 86 LYS A CA 1
ATOM 689 C C . LYS A 1 86 ? -8.300 -12.394 4.449 1.00 98.00 86 LYS A C 1
ATOM 691 O O . LYS A 1 86 ? -9.333 -12.758 5.012 1.00 98.00 86 LYS A O 1
ATOM 696 N N . LEU A 1 87 ? -8.130 -11.168 3.956 1.00 97.81 87 LEU A N 1
ATOM 697 C CA . LEU A 1 87 ? -9.177 -10.152 3.998 1.00 97.81 87 LEU A CA 1
ATOM 698 C C . LEU A 1 87 ? -10.357 -10.574 3.109 1.00 97.81 87 LEU A C 1
ATOM 700 O O . LEU A 1 87 ? -10.150 -11.225 2.086 1.00 97.81 87 LEU A O 1
ATOM 704 N N . PRO A 1 88 ? -11.605 -10.214 3.448 1.00 95.75 88 PRO A N 1
ATOM 705 C CA . PRO A 1 88 ? -12.775 -10.625 2.669 1.00 95.75 88 PRO A CA 1
ATOM 706 C C . PRO A 1 88 ? -12.801 -10.024 1.255 1.00 95.75 88 PRO A C 1
ATOM 708 O O . PRO A 1 88 ? -13.428 -10.588 0.361 1.00 95.75 88 PRO A O 1
ATOM 711 N N . LYS A 1 89 ? -12.124 -8.889 1.048 1.00 95.44 89 LYS A N 1
ATOM 712 C CA . LYS A 1 89 ? -11.971 -8.213 -0.244 1.00 95.44 89 LYS A CA 1
ATOM 713 C C . LYS A 1 89 ? -10.498 -7.852 -0.469 1.00 95.44 89 LYS A C 1
ATOM 715 O O . LYS A 1 89 ? -9.820 -7.574 0.522 1.00 95.44 89 LYS A O 1
ATOM 720 N N . PRO A 1 90 ? -10.020 -7.839 -1.726 1.00 96.81 90 PRO A N 1
ATOM 721 C CA . PRO A 1 90 ? -8.709 -7.300 -2.067 1.00 96.81 90 PRO A CA 1
ATOM 722 C C . PRO A 1 90 ? -8.558 -5.839 -1.644 1.00 96.81 90 PRO A C 1
ATOM 724 O O . PRO A 1 90 ? -9.498 -5.052 -1.787 1.00 96.81 90 PRO A O 1
ATOM 727 N N . ILE A 1 91 ? -7.377 -5.490 -1.140 1.00 97.69 91 ILE A N 1
ATOM 728 C CA . ILE A 1 91 ? -6.973 -4.113 -0.850 1.00 97.69 91 ILE A CA 1
ATOM 729 C C . ILE A 1 91 ? -5.731 -3.760 -1.665 1.00 97.69 91 ILE A C 1
ATOM 731 O O . ILE A 1 91 ? -4.863 -4.605 -1.872 1.00 97.69 91 ILE A O 1
ATOM 735 N N . MET A 1 92 ? -5.628 -2.506 -2.097 1.00 97.00 92 MET A N 1
ATOM 736 C CA . MET A 1 92 ? -4.488 -2.004 -2.857 1.00 97.00 92 MET A CA 1
ATOM 737 C C . MET A 1 92 ? -3.388 -1.513 -1.908 1.00 97.00 92 MET A C 1
ATOM 739 O O . MET A 1 92 ? -3.545 -0.521 -1.192 1.00 97.00 92 MET A O 1
ATOM 743 N N . CYS A 1 93 ? -2.244 -2.185 -1.921 1.00 96.94 93 CYS A N 1
ATOM 744 C CA . CYS A 1 93 ? -1.091 -1.869 -1.090 1.00 96.94 93 CYS A CA 1
ATOM 745 C C . CYS A 1 93 ? -0.008 -1.188 -1.925 1.00 96.94 93 CYS A C 1
ATOM 747 O O . CYS A 1 93 ? 0.700 -1.839 -2.692 1.00 96.94 93 CYS A O 1
ATOM 749 N N . THR A 1 94 ? 0.172 0.119 -1.742 1.00 95.75 94 THR A N 1
ATOM 750 C CA . THR A 1 94 ? 1.302 0.837 -2.344 1.00 95.75 94 THR A CA 1
ATOM 751 C C . THR A 1 94 ? 2.563 0.571 -1.527 1.00 95.75 94 THR A C 1
ATOM 753 O O . THR A 1 94 ? 2.646 0.970 -0.363 1.00 95.75 94 THR A O 1
ATOM 756 N N . VAL A 1 95 ? 3.546 -0.108 -2.120 1.00 94.88 95 VAL A N 1
ATOM 757 C CA . VAL A 1 95 ? 4.774 -0.540 -1.435 1.00 94.88 95 VAL A CA 1
ATOM 758 C C . VAL A 1 95 ? 5.992 0.101 -2.088 1.00 94.88 95 VAL A C 1
ATOM 760 O O . VAL A 1 95 ? 6.149 0.021 -3.303 1.00 94.88 95 VAL A O 1
ATOM 763 N N . ALA A 1 96 ? 6.846 0.748 -1.289 1.00 93.06 96 ALA A N 1
ATOM 764 C CA . ALA A 1 96 ? 8.003 1.510 -1.775 1.00 93.06 96 ALA A CA 1
ATOM 765 C C . ALA A 1 96 ? 9.132 1.616 -0.733 1.00 93.06 96 ALA A C 1
ATOM 767 O O . ALA A 1 96 ? 9.014 1.147 0.398 1.00 93.06 96 ALA A O 1
ATOM 768 N N . GLY A 1 97 ? 10.224 2.293 -1.096 1.00 88.44 97 GLY A N 1
ATOM 769 C CA . GLY A 1 97 ? 11.386 2.560 -0.234 1.00 88.44 97 GLY A CA 1
ATOM 770 C C . GLY A 1 97 ? 12.499 1.525 -0.398 1.00 88.44 97 GLY A C 1
ATOM 771 O O . GLY A 1 97 ? 13.662 1.885 -0.543 1.00 88.44 97 GLY A O 1
ATOM 772 N N . SER A 1 98 ? 12.139 0.249 -0.483 1.00 89.31 98 SER A N 1
ATOM 773 C CA . SER A 1 98 ? 13.003 -0.816 -0.993 1.00 89.31 98 SER A CA 1
ATOM 774 C C . SER A 1 98 ? 12.195 -1.750 -1.891 1.00 89.31 98 SER A C 1
ATOM 776 O O . SER A 1 98 ? 10.963 -1.719 -1.873 1.00 89.31 98 SER A O 1
ATOM 778 N N . ALA A 1 99 ? 12.879 -2.562 -2.698 1.00 87.69 99 ALA A N 1
ATOM 779 C CA . ALA A 1 99 ? 12.207 -3.567 -3.512 1.00 87.69 99 ALA A CA 1
ATOM 780 C C . ALA A 1 99 ? 11.634 -4.679 -2.603 1.00 87.69 99 ALA A C 1
ATOM 782 O O . ALA A 1 99 ? 12.397 -5.282 -1.839 1.00 87.69 99 ALA A O 1
ATOM 783 N N . PRO A 1 100 ? 10.317 -4.964 -2.643 1.00 89.19 100 PRO A N 1
ATOM 784 C CA . PRO A 1 100 ? 9.747 -6.112 -1.952 1.00 89.19 100 PRO A CA 1
ATOM 785 C C . PRO A 1 100 ? 10.236 -7.414 -2.601 1.00 89.19 100 PRO A C 1
ATOM 787 O O . PRO A 1 100 ? 10.401 -7.499 -3.817 1.00 89.19 100 PRO A O 1
ATOM 790 N N . THR A 1 101 ? 10.464 -8.452 -1.796 1.00 90.88 101 THR A N 1
ATOM 791 C CA . THR A 1 101 ? 10.844 -9.770 -2.324 1.00 90.88 101 THR A CA 1
ATOM 792 C C . THR A 1 101 ? 9.644 -10.456 -2.979 1.00 90.88 101 THR A C 1
ATOM 794 O O . THR A 1 101 ? 8.497 -10.210 -2.602 1.00 90.88 101 THR A O 1
ATOM 797 N N . ALA A 1 102 ? 9.896 -11.373 -3.919 1.00 88.12 102 ALA A N 1
ATOM 798 C CA . ALA A 1 102 ? 8.838 -12.184 -4.526 1.00 88.12 102 ALA A CA 1
ATOM 799 C C . ALA A 1 102 ? 8.020 -12.948 -3.464 1.00 88.12 102 ALA A C 1
ATOM 801 O O . ALA A 1 102 ? 6.794 -12.964 -3.519 1.00 88.12 102 ALA A O 1
ATOM 802 N N . THR A 1 103 ? 8.688 -13.482 -2.435 1.00 91.44 103 THR A N 1
ATOM 803 C CA . THR A 1 103 ? 8.044 -14.155 -1.296 1.00 91.44 103 THR A CA 1
ATOM 804 C C . THR A 1 103 ? 7.123 -13.226 -0.505 1.00 91.44 103 THR A C 1
ATOM 806 O O . THR A 1 103 ? 6.035 -13.640 -0.113 1.00 91.44 103 THR A O 1
ATOM 809 N N . LEU A 1 104 ? 7.527 -11.968 -0.279 1.00 94.31 104 LEU A N 1
ATOM 810 C CA . LEU A 1 104 ? 6.666 -10.985 0.379 1.00 94.31 104 LEU A CA 1
ATOM 811 C C . LEU A 1 104 ? 5.430 -10.688 -0.475 1.00 94.31 104 LEU A C 1
ATOM 813 O O . LEU A 1 104 ? 4.325 -10.701 0.056 1.00 94.31 104 LEU A O 1
ATOM 817 N N . ILE A 1 105 ? 5.606 -10.470 -1.783 1.00 92.19 105 ILE A N 1
ATOM 818 C CA . ILE A 1 105 ? 4.492 -10.223 -2.712 1.00 92.19 105 ILE A CA 1
ATOM 819 C C . ILE A 1 105 ? 3.512 -11.402 -2.708 1.00 92.19 105 ILE A C 1
ATOM 821 O O . ILE A 1 105 ? 2.314 -11.195 -2.538 1.00 92.19 105 ILE A O 1
ATOM 825 N N . ALA A 1 106 ? 4.009 -12.635 -2.834 1.00 90.56 106 ALA A N 1
ATOM 826 C CA . ALA A 1 106 ? 3.174 -13.835 -2.807 1.00 90.56 106 ALA A CA 1
ATOM 827 C C . ALA A 1 106 ? 2.375 -13.934 -1.498 1.00 90.56 106 ALA A C 1
ATOM 829 O O . ALA A 1 106 ? 1.159 -14.115 -1.515 1.00 90.56 106 ALA A O 1
ATOM 830 N N . ARG A 1 107 ? 3.040 -13.708 -0.358 1.00 95.88 107 ARG A N 1
ATOM 831 C CA . ARG A 1 107 ? 2.393 -13.751 0.954 1.00 95.88 107 ARG A CA 1
ATOM 832 C C . ARG A 1 107 ? 1.355 -12.640 1.149 1.00 95.88 107 ARG A C 1
ATOM 834 O O . ARG A 1 107 ? 0.348 -12.863 1.815 1.00 95.88 107 ARG A O 1
ATOM 841 N N . MET A 1 108 ? 1.585 -11.452 0.593 1.00 97.19 108 MET A N 1
ATOM 842 C CA . MET A 1 108 ? 0.599 -10.368 0.585 1.00 97.19 108 MET A CA 1
ATOM 843 C C . MET A 1 108 ? -0.629 -10.748 -0.254 1.00 97.19 108 MET A C 1
ATOM 845 O O . MET A 1 108 ? -1.757 -10.639 0.229 1.00 97.19 108 MET A O 1
ATOM 849 N N . ASN A 1 109 ? -0.420 -11.294 -1.453 1.00 94.56 109 ASN A N 1
ATOM 850 C CA . ASN A 1 109 ? -1.507 -11.739 -2.327 1.00 94.56 109 ASN A CA 1
ATOM 851 C C . ASN A 1 109 ? -2.367 -12.839 -1.670 1.00 94.56 109 ASN A C 1
ATOM 853 O O . ASN A 1 109 ? -3.595 -12.785 -1.753 1.00 94.56 109 ASN A O 1
ATOM 857 N N . ASP A 1 110 ? -1.762 -13.783 -0.935 1.00 95.88 110 ASP A N 1
ATOM 858 C CA . ASP A 1 110 ? -2.497 -14.802 -0.161 1.00 95.88 110 ASP A CA 1
ATOM 859 C C . ASP A 1 110 ? -3.490 -14.190 0.839 1.00 95.88 110 ASP A C 1
ATOM 861 O O . ASP A 1 110 ? -4.536 -14.778 1.133 1.00 95.88 110 ASP A O 1
ATOM 865 N N . LEU A 1 111 ? -3.174 -12.997 1.350 1.00 97.88 111 LEU A N 1
ATOM 866 C CA . LEU A 1 111 ? -3.977 -12.262 2.321 1.00 97.88 111 LEU A CA 1
ATOM 867 C C . LEU A 1 111 ? -4.947 -11.256 1.682 1.00 97.88 111 LEU A C 1
ATOM 869 O O . LEU A 1 111 ? -5.581 -10.499 2.418 1.00 97.88 111 LEU A O 1
ATOM 873 N N . ASN A 1 112 ? -5.114 -11.281 0.351 1.00 97.44 112 ASN A N 1
ATOM 874 C CA . ASN A 1 112 ? -5.884 -10.295 -0.419 1.00 97.44 112 ASN A CA 1
ATOM 875 C C . ASN A 1 112 ? -5.296 -8.870 -0.315 1.00 97.44 112 ASN A C 1
ATOM 877 O O . ASN A 1 112 ? -6.021 -7.881 -0.246 1.00 97.44 112 ASN A O 1
ATOM 881 N N . MET A 1 113 ? -3.968 -8.760 -0.287 1.00 97.56 113 MET A N 1
ATOM 882 C CA . MET A 1 113 ? -3.243 -7.489 -0.321 1.00 97.56 113 MET A CA 1
ATOM 883 C C . MET A 1 113 ? -2.507 -7.352 -1.657 1.00 97.56 113 MET A C 1
ATOM 885 O O . MET A 1 113 ? -1.368 -7.799 -1.787 1.00 97.56 113 MET A O 1
ATOM 889 N N . ASP A 1 114 ? -3.153 -6.726 -2.637 1.00 93.56 114 ASP A N 1
ATOM 890 C CA . ASP A 1 114 ? -2.611 -6.558 -3.984 1.00 93.56 114 ASP A CA 1
ATOM 891 C C . ASP A 1 114 ? -1.486 -5.520 -3.977 1.00 93.56 114 ASP A C 1
ATOM 893 O O . ASP A 1 114 ? -1.660 -4.377 -3.548 1.00 93.56 114 ASP A O 1
ATOM 897 N N . VAL A 1 115 ? -0.302 -5.912 -4.446 1.00 90.69 115 VAL A N 1
ATOM 898 C CA . VAL A 1 115 ? 0.890 -5.058 -4.390 1.00 90.69 115 VAL A CA 1
ATOM 899 C C . VAL A 1 115 ? 0.967 -4.122 -5.597 1.00 90.69 115 VAL A C 1
ATOM 901 O O . VAL A 1 115 ? 1.160 -4.558 -6.730 1.00 90.69 115 VAL A O 1
ATOM 904 N N . CYS A 1 116 ? 0.942 -2.816 -5.334 1.00 89.81 116 CYS A N 1
ATOM 905 C CA . CYS A 1 116 ? 1.400 -1.773 -6.247 1.00 89.81 116 CYS A CA 1
ATOM 906 C C . CYS A 1 116 ? 2.826 -1.367 -5.848 1.00 89.81 116 CYS A C 1
ATOM 908 O O . CYS A 1 116 ? 3.028 -0.515 -4.977 1.00 89.81 116 CYS A O 1
ATOM 910 N N . HIS A 1 117 ? 3.829 -2.028 -6.434 1.00 90.00 117 HIS A N 1
ATOM 911 C CA . HIS A 1 117 ? 5.230 -1.702 -6.173 1.00 90.00 117 HIS A CA 1
ATOM 912 C C . HIS A 1 117 ? 5.636 -0.454 -6.957 1.00 90.00 117 HIS A C 1
ATOM 914 O O . HIS A 1 117 ? 5.541 -0.400 -8.186 1.00 90.00 117 HIS A O 1
ATOM 920 N N . VAL A 1 118 ? 6.095 0.552 -6.221 1.00 90.56 118 VAL A N 1
ATOM 921 C CA . VAL A 1 118 ? 6.459 1.859 -6.756 1.00 90.56 118 VAL A CA 1
ATOM 922 C C . VAL A 1 118 ? 7.837 2.281 -6.256 1.00 90.56 118 VAL A C 1
ATOM 924 O O . VAL A 1 118 ? 8.291 1.874 -5.186 1.00 90.56 118 VAL A O 1
ATOM 927 N N . TYR A 1 119 ? 8.503 3.134 -7.024 1.00 89.44 119 TYR A N 1
ATOM 928 C CA . TYR A 1 119 ? 9.779 3.736 -6.662 1.00 89.44 119 TYR A CA 1
ATOM 929 C C . TYR A 1 119 ? 9.689 5.258 -6.687 1.00 89.44 119 TYR A C 1
ATOM 931 O O . TYR A 1 119 ? 9.004 5.847 -7.523 1.00 89.44 119 TYR A O 1
ATOM 939 N N . GLY A 1 120 ? 10.397 5.896 -5.761 1.00 88.19 120 GLY A N 1
ATOM 940 C CA . GLY A 1 120 ? 10.425 7.338 -5.599 1.00 88.19 120 GLY A CA 1
ATOM 941 C C . GLY A 1 120 ? 11.508 7.777 -4.625 1.00 88.19 120 GLY A C 1
ATOM 942 O O . GLY A 1 120 ? 12.094 6.957 -3.919 1.00 88.19 120 GLY A O 1
ATOM 943 N N . LEU A 1 121 ? 11.750 9.083 -4.585 1.00 88.12 121 LEU A N 1
ATOM 944 C CA . LEU A 1 121 ? 12.754 9.716 -3.738 1.00 88.12 121 LEU A CA 1
ATOM 945 C C . LEU A 1 121 ? 12.100 10.782 -2.855 1.00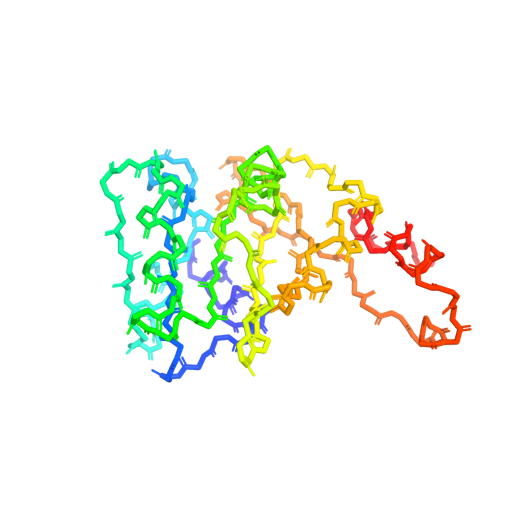 88.12 121 LEU A C 1
ATOM 947 O O . LEU A 1 121 ? 10.991 11.251 -3.131 1.00 88.12 121 LEU A O 1
ATOM 951 N N . THR A 1 122 ? 12.794 11.198 -1.795 1.00 85.94 122 THR A N 1
ATOM 952 C CA . THR A 1 122 ? 12.304 12.302 -0.951 1.00 85.94 122 THR A CA 1
ATOM 953 C C . THR A 1 122 ? 12.244 13.600 -1.761 1.00 85.94 122 THR A C 1
ATOM 955 O O . THR A 1 122 ? 11.282 14.355 -1.655 1.00 85.94 122 THR A O 1
ATOM 958 N N . GLU A 1 123 ? 13.224 13.805 -2.637 1.00 87.75 123 GLU A N 1
ATOM 959 C CA . GLU A 1 123 ? 13.393 14.936 -3.549 1.00 87.75 123 GLU A CA 1
ATOM 960 C C . GLU A 1 123 ? 12.262 15.041 -4.583 1.00 87.75 123 GLU A C 1
ATOM 962 O O . GLU A 1 123 ? 11.959 16.132 -5.063 1.00 87.75 123 GLU A O 1
ATOM 967 N N . THR A 1 124 ? 11.599 13.922 -4.895 1.00 84.00 124 THR A N 1
ATOM 968 C CA . THR A 1 124 ? 10.420 13.868 -5.776 1.00 84.00 124 THR A CA 1
ATOM 969 C C . THR A 1 124 ? 9.107 13.756 -5.000 1.00 84.00 124 THR A C 1
ATOM 971 O O . THR A 1 124 ? 8.042 13.625 -5.601 1.00 84.00 124 THR A O 1
ATOM 974 N N . TYR A 1 125 ? 9.163 13.855 -3.667 1.00 78.44 125 TYR A N 1
ATOM 975 C CA . TYR A 1 125 ? 8.035 13.703 -2.749 1.00 78.44 125 TYR A CA 1
ATOM 976 C C . TYR A 1 125 ? 7.319 12.343 -2.834 1.00 78.44 125 TYR A C 1
ATOM 978 O O . TYR A 1 125 ? 6.143 12.250 -2.499 1.00 78.44 125 TYR A O 1
ATOM 986 N N . GLY A 1 126 ? 8.015 11.271 -3.214 1.00 79.38 126 GLY A N 1
ATOM 987 C CA . GLY A 1 126 ? 7.455 9.917 -3.224 1.00 79.38 126 GLY A CA 1
ATOM 988 C C . GLY A 1 126 ? 7.344 9.297 -4.622 1.00 79.38 126 GLY A C 1
ATOM 989 O O . GLY A 1 126 ? 8.154 9.617 -5.499 1.00 79.38 126 GLY A O 1
ATOM 990 N N . PRO A 1 127 ? 6.421 8.334 -4.814 1.00 80.06 127 PRO A N 1
ATOM 991 C CA . PRO A 1 127 ? 6.446 7.417 -5.941 1.00 80.06 127 PRO A CA 1
ATOM 992 C C . PRO A 1 127 ? 6.282 8.140 -7.273 1.00 80.06 127 PRO A C 1
ATOM 994 O O . PRO A 1 127 ? 5.393 8.963 -7.457 1.00 80.06 127 PRO A O 1
ATOM 997 N N . THR A 1 128 ? 7.194 7.840 -8.190 1.00 81.81 128 THR A N 1
ATOM 998 C CA . THR A 1 128 ? 7.313 8.450 -9.519 1.00 81.81 128 THR A CA 1
ATOM 999 C C . THR A 1 128 ? 7.312 7.390 -10.618 1.00 81.81 128 THR A C 1
ATOM 1001 O O . THR A 1 128 ? 6.863 7.663 -11.727 1.00 81.81 128 THR A O 1
ATOM 1004 N N . THR A 1 129 ? 7.781 6.173 -10.327 1.00 82.69 129 THR A N 1
ATOM 1005 C CA . THR A 1 129 ? 7.741 5.047 -11.266 1.00 82.69 129 THR A CA 1
ATOM 1006 C C . THR A 1 129 ? 7.049 3.839 -10.645 1.00 82.69 129 THR A C 1
ATOM 1008 O O . THR A 1 129 ? 7.059 3.644 -9.428 1.00 82.69 129 THR A O 1
ATOM 1011 N N . LYS A 1 130 ? 6.439 3.025 -11.502 1.00 83.50 130 LYS A N 1
ATOM 1012 C CA . LYS A 1 130 ? 5.743 1.778 -11.185 1.00 83.50 130 LYS A CA 1
ATOM 1013 C C . LYS A 1 130 ? 6.120 0.763 -12.256 1.00 83.50 130 LYS A C 1
ATOM 1015 O O . LYS A 1 130 ? 6.288 1.150 -13.411 1.00 83.50 130 LYS A O 1
ATOM 1020 N N . ALA A 1 131 ? 6.278 -0.500 -11.877 1.00 79.69 131 ALA A N 1
ATOM 1021 C CA . ALA A 1 131 ? 6.327 -1.583 -12.855 1.00 79.69 131 ALA A CA 1
ATOM 1022 C C . ALA A 1 131 ? 4.888 -1.945 -13.236 1.00 79.69 131 ALA A C 1
ATOM 1024 O O . ALA A 1 131 ? 4.109 -2.377 -12.378 1.00 79.69 131 ALA A O 1
ATOM 1025 N N . TYR A 1 132 ? 4.508 -1.713 -14.491 1.00 80.44 132 TYR A N 1
ATOM 1026 C CA . TYR A 1 132 ? 3.160 -2.037 -14.942 1.00 80.44 132 TYR A CA 1
ATOM 1027 C C . TYR A 1 132 ? 3.054 -3.522 -15.250 1.00 80.44 132 TYR A C 1
ATOM 1029 O O . TYR A 1 132 ? 3.988 -4.156 -15.737 1.00 80.44 132 TYR A O 1
ATOM 1037 N N . HIS A 1 133 ? 1.879 -4.081 -14.978 1.00 80.88 133 HIS A N 1
ATOM 1038 C CA . HIS A 1 133 ? 1.579 -5.436 -15.402 1.00 80.88 133 HIS A CA 1
ATOM 1039 C C . HIS A 1 133 ? 1.616 -5.515 -16.934 1.00 80.88 133 HIS A C 1
ATOM 1041 O O . HIS A 1 133 ? 0.882 -4.787 -17.604 1.00 80.88 133 HIS A O 1
ATOM 1047 N N . GLN A 1 134 ? 2.454 -6.396 -17.481 1.00 83.12 134 GLN A N 1
ATOM 1048 C CA . GLN A 1 134 ? 2.631 -6.531 -18.929 1.00 83.12 134 GLN A CA 1
ATOM 1049 C C . GLN A 1 134 ? 1.789 -7.684 -19.503 1.00 83.12 134 GLN A C 1
ATOM 1051 O O . GLN A 1 134 ? 1.522 -8.670 -18.804 1.00 83.12 134 GLN A O 1
ATOM 1056 N N . PRO A 1 135 ? 1.395 -7.615 -20.791 1.00 83.56 135 PRO A N 1
ATOM 1057 C CA . PRO A 1 135 ? 0.760 -8.735 -21.478 1.00 83.56 135 PRO A CA 1
ATOM 1058 C C . PRO A 1 135 ? 1.576 -10.030 -21.348 1.00 83.56 135 PRO A C 1
ATOM 1060 O O . PRO A 1 135 ? 2.798 -10.031 -21.480 1.00 83.56 135 PRO A O 1
ATOM 1063 N N . GLY A 1 136 ? 0.893 -11.146 -21.088 1.00 83.62 136 GLY A N 1
ATOM 1064 C CA . GLY A 1 136 ? 1.517 -12.463 -20.925 1.00 83.62 136 GLY A CA 1
ATOM 1065 C C . GLY A 1 136 ? 1.960 -12.794 -19.498 1.00 83.62 136 GLY A C 1
ATOM 1066 O O . GLY A 1 136 ? 2.179 -13.968 -19.206 1.00 83.62 136 GLY A O 1
ATOM 1067 N N . TRP A 1 137 ? 2.009 -11.829 -18.572 1.00 86.75 137 TRP A N 1
ATOM 1068 C CA . TRP A 1 137 ? 2.346 -12.121 -17.170 1.00 86.75 137 TRP A CA 1
ATOM 1069 C C . TRP A 1 137 ? 1.301 -12.982 -16.458 1.00 86.75 137 TRP A C 1
ATOM 1071 O O . TRP A 1 137 ? 1.649 -13.726 -15.547 1.00 86.75 137 TRP A O 1
ATOM 1081 N N . ASP A 1 138 ? 0.048 -12.964 -16.912 1.00 82.69 138 ASP A N 1
ATOM 1082 C CA . ASP A 1 138 ? -0.996 -13.857 -16.392 1.00 82.69 138 ASP A CA 1
ATOM 1083 C C . ASP A 1 138 ? -0.750 -15.335 -16.734 1.00 82.69 138 ASP A C 1
ATOM 1085 O O . ASP A 1 138 ? -1.333 -16.212 -16.104 1.00 82.69 138 ASP A O 1
ATOM 1089 N N . SER A 1 139 ? 0.118 -15.621 -17.712 1.00 88.75 139 SER A N 1
ATOM 1090 C CA . SER A 1 139 ? 0.536 -16.988 -18.053 1.00 88.75 139 SER A CA 1
ATOM 1091 C C . SER A 1 139 ? 1.774 -17.461 -17.284 1.00 88.75 139 SER A C 1
ATOM 1093 O O . SER A 1 139 ? 2.148 -18.628 -17.387 1.00 88.75 139 SER A O 1
ATOM 1095 N N . LEU A 1 140 ? 2.415 -16.567 -16.522 1.00 86.19 140 LEU A N 1
ATOM 1096 C CA . LEU A 1 140 ? 3.568 -16.903 -15.696 1.00 86.19 140 LEU A CA 1
ATOM 1097 C C . LEU A 1 140 ? 3.134 -17.654 -14.436 1.00 86.19 140 LEU A C 1
ATOM 1099 O O . LEU A 1 140 ? 2.018 -17.491 -13.937 1.00 86.19 140 LEU A O 1
ATOM 1103 N N . SER A 1 141 ? 4.058 -18.438 -13.881 1.00 85.31 141 SER A N 1
ATOM 1104 C CA . SER A 1 141 ? 3.900 -18.945 -12.520 1.00 85.31 141 SER A CA 1
ATOM 1105 C C . SER A 1 141 ? 3.783 -17.776 -11.527 1.00 85.31 141 SER A C 1
ATOM 1107 O O . SER A 1 141 ? 4.222 -16.657 -11.810 1.00 85.31 141 SER A O 1
ATOM 1109 N N . LEU A 1 142 ? 3.202 -18.017 -10.347 1.00 77.25 142 LEU A N 1
ATOM 1110 C CA . LEU A 1 142 ? 3.106 -16.986 -9.304 1.00 77.25 142 LEU A CA 1
ATOM 1111 C C . LEU A 1 142 ? 4.487 -16.432 -8.925 1.00 77.25 142 LEU A C 1
ATOM 1113 O O . LEU A 1 142 ? 4.630 -15.220 -8.769 1.00 77.25 142 LEU A O 1
ATOM 1117 N N . ASP A 1 143 ? 5.496 -17.301 -8.847 1.00 79.50 143 ASP A N 1
ATOM 1118 C CA . ASP A 1 143 ? 6.873 -16.923 -8.524 1.00 79.50 143 ASP A CA 1
ATOM 1119 C C . ASP A 1 143 ? 7.498 -16.070 -9.631 1.00 79.50 143 ASP A C 1
ATOM 1121 O O . ASP A 1 143 ? 8.067 -15.011 -9.358 1.00 79.50 143 ASP A O 1
ATOM 1125 N N . ASP A 1 144 ? 7.333 -16.474 -10.893 1.00 84.56 144 ASP A N 1
ATOM 1126 C CA . ASP A 1 144 ? 7.840 -15.714 -12.036 1.00 84.56 144 ASP A CA 1
ATOM 1127 C C . ASP A 1 144 ? 7.161 -14.348 -12.145 1.00 84.56 144 ASP A C 1
ATOM 1129 O O . ASP A 1 144 ? 7.834 -13.336 -12.347 1.00 84.56 144 ASP A O 1
ATOM 1133 N N . ARG A 1 145 ? 5.840 -14.288 -11.949 1.00 82.62 145 ARG A N 1
ATOM 1134 C CA . ARG A 1 145 ? 5.084 -13.030 -11.923 1.00 82.62 145 ARG A CA 1
ATOM 1135 C C . ARG A 1 145 ? 5.543 -12.133 -10.775 1.00 82.62 145 ARG A C 1
ATOM 1137 O O . ARG A 1 145 ? 5.747 -10.937 -10.982 1.00 82.62 145 ARG A O 1
ATOM 1144 N N . ALA A 1 146 ? 5.757 -12.692 -9.585 1.00 78.50 146 ALA A N 1
ATOM 1145 C CA . ALA A 1 146 ? 6.264 -11.950 -8.436 1.00 78.50 146 ALA A CA 1
ATOM 1146 C C . ALA A 1 146 ? 7.690 -11.414 -8.675 1.00 78.50 146 ALA A C 1
ATOM 1148 O O . ALA A 1 146 ? 7.998 -10.292 -8.269 1.00 78.50 146 ALA A O 1
ATOM 1149 N N . MET A 1 147 ? 8.545 -12.154 -9.394 1.00 81.88 147 MET A N 1
ATOM 1150 C CA . MET A 1 147 ? 9.860 -11.667 -9.835 1.00 81.88 147 MET A CA 1
ATOM 1151 C C . MET A 1 147 ? 9.779 -10.516 -10.843 1.00 81.88 147 MET A C 1
ATOM 1153 O O . MET A 1 147 ? 10.677 -9.674 -10.872 1.00 81.88 147 MET A O 1
ATOM 1157 N N . GLN A 1 148 ? 8.749 -10.468 -11.691 1.00 83.94 148 GLN A N 1
ATOM 1158 C CA . GLN A 1 148 ? 8.553 -9.316 -12.572 1.00 83.94 148 GLN A CA 1
ATOM 1159 C C . GLN A 1 148 ? 8.060 -8.092 -11.784 1.00 83.94 148 GLN A C 1
ATOM 1161 O O . GLN A 1 148 ? 8.607 -7.003 -11.942 1.00 83.94 148 GLN A O 1
ATOM 1166 N N . LEU A 1 149 ? 7.087 -8.282 -10.885 1.00 79.44 149 LEU A N 1
ATOM 1167 C CA . LEU A 1 149 ? 6.492 -7.216 -10.065 1.00 79.44 149 LEU A CA 1
ATOM 1168 C C . LEU A 1 149 ? 7.470 -6.591 -9.054 1.00 79.44 149 LEU A C 1
ATOM 1170 O O . LEU A 1 149 ? 7.300 -5.437 -8.662 1.00 79.44 149 LEU A O 1
ATOM 1174 N N . SER A 1 150 ? 8.511 -7.314 -8.635 1.00 81.00 150 SER A N 1
ATOM 1175 C CA . SER A 1 150 ? 9.532 -6.790 -7.714 1.00 81.00 150 SER A CA 1
ATOM 1176 C C . SER A 1 150 ? 10.478 -5.761 -8.348 1.00 81.00 150 SER A C 1
ATOM 1178 O O . SER A 1 150 ? 11.281 -5.145 -7.645 1.00 81.00 150 SER A O 1
ATOM 1180 N N . ARG A 1 151 ? 10.399 -5.540 -9.664 1.00 81.19 151 ARG A N 1
ATOM 1181 C CA . ARG A 1 151 ? 11.233 -4.569 -10.386 1.00 81.19 151 ARG A CA 1
ATOM 1182 C C . ARG A 1 151 ? 10.719 -3.141 -10.204 1.00 81.19 151 ARG A C 1
ATOM 1184 O O . ARG A 1 151 ? 9.544 -2.920 -9.932 1.00 81.19 151 ARG A O 1
ATOM 1191 N N . GLN A 1 152 ? 11.613 -2.166 -10.356 1.00 75.94 152 GLN A N 1
ATOM 1192 C CA . GLN A 1 152 ? 11.288 -0.738 -10.299 1.00 75.94 152 GLN A CA 1
ATOM 1193 C C . GLN A 1 152 ? 11.279 -0.162 -11.717 1.00 75.94 152 GLN A C 1
ATOM 1195 O O . GLN A 1 152 ? 12.331 0.167 -12.263 1.00 75.94 152 GLN A O 1
ATOM 1200 N N . GLY A 1 153 ? 10.085 -0.056 -12.304 1.00 72.38 153 GLY A N 1
ATOM 1201 C CA . GLY A 1 153 ? 9.896 0.353 -13.697 1.00 72.38 153 GLY A CA 1
ATOM 1202 C C . GLY A 1 153 ? 10.075 -0.787 -14.704 1.00 72.38 153 GLY A C 1
ATOM 1203 O O . GLY A 1 153 ? 10.409 -1.918 -14.344 1.00 72.38 153 GLY A O 1
ATOM 1204 N N . ASP A 1 154 ? 9.849 -0.461 -15.975 1.00 67.19 154 ASP A N 1
ATOM 1205 C CA . ASP A 1 154 ? 9.823 -1.417 -17.082 1.00 67.19 154 ASP A CA 1
ATOM 1206 C C . ASP A 1 154 ? 11.062 -1.269 -17.983 1.00 67.19 154 ASP A C 1
ATOM 1208 O O . ASP A 1 154 ? 11.611 -0.176 -18.141 1.00 67.19 154 ASP A O 1
ATOM 1212 N N . ARG A 1 155 ? 11.509 -2.373 -18.596 1.00 60.88 155 ARG A N 1
ATOM 1213 C CA . ARG A 1 155 ? 12.421 -2.320 -19.750 1.00 60.88 155 ARG A CA 1
ATOM 1214 C C . ARG A 1 155 ? 11.568 -2.290 -21.016 1.00 60.88 155 ARG A C 1
ATOM 1216 O O . ARG A 1 155 ? 10.749 -3.188 -21.191 1.00 60.88 155 ARG A O 1
ATOM 1223 N N . LEU A 1 156 ? 11.766 -1.262 -21.842 1.00 49.66 156 LEU A N 1
ATOM 1224 C CA . LEU A 1 156 ? 11.242 -1.197 -23.209 1.00 49.66 156 LEU A CA 1
ATOM 1225 C C . LEU A 1 156 ? 11.928 -2.234 -24.106 1.00 49.66 156 LEU A C 1
ATOM 1227 O O . LEU A 1 156 ? 13.131 -2.504 -23.867 1.00 49.66 156 LEU A O 1
#

InterPro domains:
  IPR000873 AMP-dependent synthetase/ligase domain [PF00501] (13-131)
  IPR042099 ANL, N-terminal domain [G3DSA:3.40.50.12780] (1-154)

Radius of gyration: 14.76 Å; chains: 1; bounding box: 29×37×40 Å

Secondary structure (DSSP, 8-state):
-HHHHHHHHHHTT--TT-EEEE-S-TTTHHHHTHHHHHHHTTPEEEE-SS--HHHHHHHHHHTT--EEEE-HHHHHHHHTSTT----SS-EEEEE-SSPPPHHHHHHHHHTTEEEEEEEEETTTTEEEEE-PPPTTGGGS-HHHHHHHHTSSS---

Sequence (156 aa):
MYLAALGNIIEAQLRLDSVHLFLVPLFHANSWIFPYSVTAISATHVMIRKVDYDLIWDVLRRENVTHLNGAPTIMIQIVHHPQAVKLPKPIMCTVAGSAPTATLIARMNDLNMDVCHVYGLTETYGPTTKAYHQPGWDSLSLDDRAMQLSRQGDRL

Organism: NCBI:txid1440133

Foldseek 3Di:
DVVQLVVCCVLLVDAQAAAEEQQDDCVQLNSLCPVVNCVVRNHHYDYDPHDDLVVVLVCVQPVVHQEYEDELVSLVCNLPPPSQAQDPAAHEYEYEPAQHALVSCLSCVNNNDHYFYFYDDSVRSHGDFTADDDPPLVVDDSSVNSVSRSDHHDDD

pLDDT: mean 91.93, std 7.85, range [49.66, 98.75]